Protein AF-A0A848Y1J9-F1 (afdb_monomer_lite)

Structure (mmCIF, N/CA/C/O backbone):
data_AF-A0A848Y1J9-F1
#
_entry.id   AF-A0A848Y1J9-F1
#
loop_
_atom_site.group_PDB
_atom_site.id
_atom_site.type_symbol
_atom_site.label_atom_id
_atom_site.label_alt_id
_atom_site.label_comp_id
_atom_site.label_asym_id
_atom_site.label_entity_id
_atom_site.label_seq_id
_atom_site.pdbx_PDB_ins_code
_atom_site.Cartn_x
_atom_site.Cartn_y
_atom_site.Cartn_z
_atom_site.occupancy
_atom_site.B_iso_or_equiv
_atom_site.auth_seq_id
_atom_site.auth_comp_id
_atom_site.auth_asym_id
_atom_site.auth_atom_id
_atom_site.pdbx_PDB_model_num
ATOM 1 N N . MET A 1 1 ? -50.740 -18.362 1.707 1.00 39.47 1 MET A N 1
ATOM 2 C CA . MET A 1 1 ? -49.437 -19.025 1.501 1.00 39.47 1 MET A CA 1
ATOM 3 C C . MET A 1 1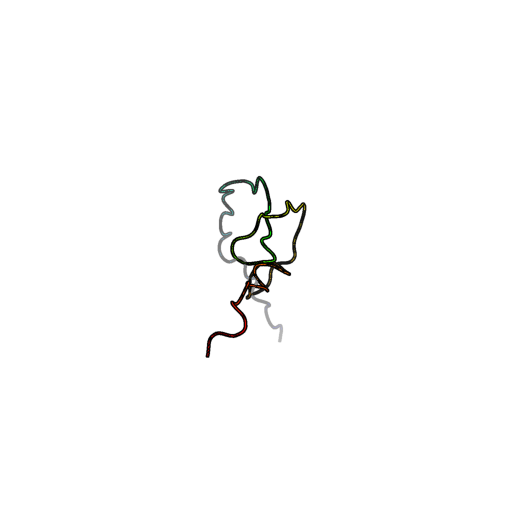 ? -48.399 -17.913 1.446 1.00 39.47 1 MET A C 1
ATOM 5 O O . MET A 1 1 ? -48.059 -17.431 0.377 1.00 39.47 1 MET A O 1
ATOM 9 N N . ALA A 1 2 ? -48.066 -17.370 2.616 1.00 38.72 2 ALA A N 1
ATOM 10 C CA . ALA A 1 2 ? -47.075 -16.313 2.757 1.00 38.72 2 ALA A CA 1
ATOM 11 C C . ALA A 1 2 ? -45.737 -17.007 3.012 1.00 38.72 2 ALA A C 1
ATOM 13 O O . ALA A 1 2 ? -45.651 -17.825 3.925 1.00 38.72 2 ALA A O 1
ATOM 14 N N . LEU A 1 3 ? -44.743 -16.751 2.165 1.00 45.88 3 LEU A N 1
ATOM 15 C CA . LEU A 1 3 ? -43.370 -17.142 2.448 1.00 45.88 3 LEU A CA 1
ATOM 16 C C . LEU A 1 3 ? -42.825 -16.094 3.413 1.00 45.88 3 LEU A C 1
ATOM 18 O O . LEU A 1 3 ? -42.608 -14.944 3.034 1.00 45.88 3 LEU A O 1
ATOM 22 N N . GLU A 1 4 ? -42.699 -16.484 4.675 1.00 44.88 4 GLU A N 1
ATOM 23 C CA . GLU A 1 4 ? -42.014 -15.703 5.692 1.00 44.88 4 GLU A CA 1
ATOM 24 C C . GLU A 1 4 ? -40.559 -15.530 5.246 1.00 44.88 4 GLU A C 1
ATOM 26 O O . GLU A 1 4 ? -39.791 -16.488 5.158 1.00 44.88 4 GLU A O 1
ATOM 31 N N . HIS A 1 5 ? -40.196 -14.298 4.893 1.00 47.78 5 HIS A N 1
ATOM 32 C CA . HIS A 1 5 ? -38.801 -13.900 4.794 1.00 47.78 5 HIS A CA 1
ATOM 33 C C . HIS A 1 5 ? -38.256 -13.882 6.219 1.00 47.78 5 HIS A C 1
ATOM 35 O O . HIS A 1 5 ? -38.446 -12.905 6.944 1.00 47.78 5 HIS A O 1
ATOM 41 N N . ASP A 1 6 ? -37.633 -14.991 6.614 1.00 48.88 6 ASP A N 1
ATOM 42 C CA . ASP A 1 6 ? -36.875 -15.111 7.852 1.00 48.88 6 ASP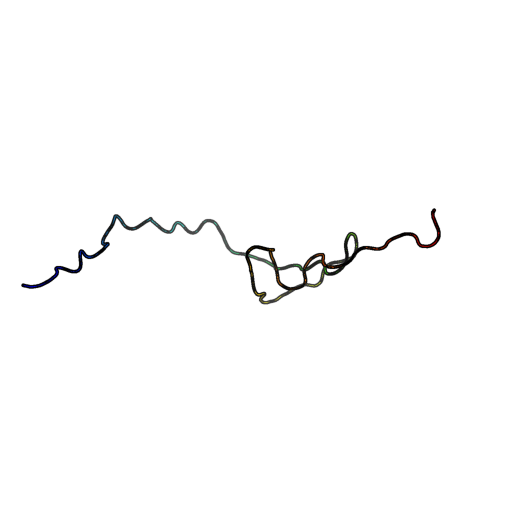 A CA 1
ATOM 43 C C . ASP A 1 6 ? -35.812 -14.007 7.876 1.00 48.88 6 ASP A C 1
ATOM 45 O O . ASP A 1 6 ? -34.830 -13.997 7.127 1.00 48.88 6 ASP A O 1
ATOM 49 N N . SER A 1 7 ? -36.096 -12.987 8.678 1.00 47.62 7 SER A N 1
ATOM 50 C CA . SER A 1 7 ? -35.215 -11.868 8.926 1.00 47.62 7 SER A CA 1
ATOM 51 C C . SER A 1 7 ? -33.958 -12.405 9.591 1.00 47.62 7 SER A C 1
ATOM 53 O O . SER A 1 7 ? -33.994 -12.795 10.757 1.00 47.62 7 SER A O 1
ATOM 55 N N . LEU A 1 8 ? -32.835 -12.368 8.874 1.00 59.16 8 LEU A N 1
ATOM 56 C CA . LEU A 1 8 ? -31.498 -12.564 9.431 1.00 59.16 8 LEU A CA 1
ATOM 57 C C . LEU A 1 8 ? -31.164 -11.420 10.404 1.00 59.16 8 LEU A C 1
ATOM 59 O O . LEU A 1 8 ? -30.310 -10.578 10.151 1.00 59.16 8 LEU A O 1
ATOM 63 N N . GLN A 1 9 ? -31.830 -11.392 11.553 1.00 58.62 9 GLN A N 1
ATOM 64 C CA . GLN A 1 9 ? -31.403 -10.687 12.757 1.00 58.62 9 GLN A CA 1
ATOM 65 C C . GLN A 1 9 ? -30.569 -11.668 13.588 1.00 58.62 9 GLN A C 1
ATOM 67 O O . GLN A 1 9 ? -30.820 -11.943 14.759 1.00 58.62 9 GLN A O 1
ATOM 72 N N . GLY A 1 10 ? -29.559 -12.249 12.939 1.00 50.09 10 GLY A N 1
ATOM 73 C CA . GLY A 1 10 ? -28.553 -13.068 13.591 1.00 50.09 10 GLY A CA 1
ATOM 74 C C . GLY A 1 10 ? -27.558 -12.154 14.288 1.00 50.09 10 GLY A C 1
ATOM 75 O O . GLY A 1 10 ? -26.737 -11.546 13.616 1.00 50.09 10 GLY A O 1
ATOM 76 N N . ARG A 1 11 ? -27.677 -12.044 15.620 1.00 56.53 11 ARG A N 1
ATOM 77 C CA . ARG A 1 11 ? -26.643 -11.616 16.587 1.00 56.53 11 ARG A CA 1
ATOM 78 C C . ARG A 1 11 ? -25.641 -10.617 16.004 1.00 56.53 11 ARG A C 1
ATOM 80 O O . ARG A 1 11 ? -24.633 -11.035 15.444 1.00 56.53 11 ARG A O 1
ATOM 87 N N . GLY A 1 12 ? -25.919 -9.321 16.165 1.00 53.25 12 GLY A N 1
ATOM 88 C CA . GLY A 1 12 ? -25.038 -8.246 15.713 1.00 53.25 12 GLY A CA 1
ATOM 89 C C . GLY A 1 12 ? -23.586 -8.569 16.044 1.00 53.25 12 GLY A C 1
ATOM 90 O O . GLY A 1 12 ? -23.198 -8.581 17.212 1.00 53.25 12 GLY A O 1
ATOM 91 N N . ALA A 1 13 ? -22.800 -8.892 15.017 1.00 64.50 13 ALA A N 1
ATOM 92 C CA . ALA A 1 13 ? -21.363 -8.944 15.157 1.00 64.50 13 ALA A CA 1
ATOM 93 C C . ALA A 1 13 ? -20.973 -7.553 15.645 1.00 64.50 13 ALA A C 1
ATOM 95 O O . ALA A 1 13 ? -21.176 -6.568 14.932 1.00 64.50 13 ALA A O 1
ATOM 96 N N . HIS A 1 14 ? -20.520 -7.455 16.893 1.00 71.94 14 HIS A N 1
ATOM 97 C CA . HIS A 1 14 ? -19.978 -6.212 17.404 1.00 71.94 14 HIS A CA 1
ATOM 98 C C . HIS A 1 14 ? -18.815 -5.846 16.483 1.00 71.94 14 HIS A C 1
ATOM 100 O O . HIS A 1 14 ? -17.767 -6.489 16.518 1.00 71.94 14 HIS A O 1
ATOM 106 N N . HIS A 1 15 ? -19.028 -4.859 15.613 1.00 78.69 15 HIS A N 1
ATOM 107 C CA . HIS A 1 15 ? -17.954 -4.264 14.839 1.00 78.69 15 HIS A CA 1
ATOM 108 C C . HIS A 1 15 ? -17.128 -3.461 15.835 1.00 78.69 15 HIS A C 1
ATOM 110 O O . HIS A 1 15 ? -17.490 -2.353 16.225 1.00 78.69 15 HIS A O 1
ATOM 116 N N . VAL A 1 16 ? -16.071 -4.089 16.335 1.00 92.50 16 VAL A N 1
ATOM 117 C CA . VAL A 1 16 ? -15.089 -3.421 17.176 1.00 92.50 16 VAL A CA 1
ATOM 118 C C . VAL A 1 16 ? -14.121 -2.722 16.235 1.00 92.50 16 VAL A C 1
ATOM 120 O O . VAL A 1 16 ? -13.501 -3.367 15.391 1.00 92.50 16 VAL A O 1
ATOM 123 N N . GLU A 1 17 ? -14.005 -1.402 16.359 1.00 93.94 17 GLU A N 1
ATOM 124 C CA . GLU A 1 17 ? -12.952 -0.663 15.671 1.00 93.94 17 GLU A CA 1
ATOM 125 C C . GLU A 1 17 ? -11.595 -1.111 16.226 1.00 93.94 17 GLU A C 1
ATOM 127 O O . GLU A 1 17 ? -11.327 -0.993 17.421 1.00 93.94 17 GLU A O 1
ATOM 132 N N . VAL A 1 18 ? -10.743 -1.653 15.356 1.00 95.69 18 VAL A N 1
ATOM 133 C CA . VAL A 1 18 ? -9.402 -2.145 15.723 1.00 95.69 18 VAL A CA 1
ATOM 134 C C . VAL A 1 18 ? -8.285 -1.184 15.317 1.00 95.69 18 VAL A C 1
ATOM 136 O O . VAL A 1 18 ? -7.116 -1.433 15.605 1.00 95.69 18 VAL A O 1
ATOM 139 N N . GLY A 1 19 ? -8.633 -0.088 14.643 1.00 96.06 19 GLY A N 1
ATOM 140 C CA . GLY A 1 19 ? -7.698 0.941 14.216 1.00 96.06 19 GLY A CA 1
ATOM 141 C C . GLY A 1 19 ? -8.115 1.631 12.923 1.00 96.06 19 GLY A C 1
ATOM 142 O O . GLY A 1 19 ? -9.129 1.306 12.306 1.00 96.06 19 GLY A O 1
ATOM 143 N N . ARG A 1 20 ? -7.274 2.579 12.500 1.00 96.38 20 ARG A N 1
ATOM 144 C CA . ARG A 1 20 ? -7.452 3.385 11.291 1.00 96.38 20 ARG A CA 1
ATOM 145 C C . ARG A 1 20 ? -6.274 3.185 10.345 1.00 96.38 20 ARG A C 1
ATOM 147 O O . ARG A 1 20 ? -5.121 3.255 10.766 1.00 96.38 20 ARG A O 1
ATOM 154 N N . VAL A 1 21 ? -6.560 2.991 9.058 1.00 96.06 21 VAL A N 1
ATOM 155 C CA . VAL A 1 21 ? -5.532 3.002 8.007 1.00 96.06 21 VAL A CA 1
ATOM 156 C C . VAL A 1 21 ? -4.941 4.409 7.921 1.00 96.06 21 VAL A C 1
ATOM 158 O O . VAL A 1 21 ? -5.663 5.374 7.674 1.00 96.06 21 VAL A O 1
ATOM 161 N N . VAL A 1 22 ? -3.634 4.529 8.164 1.00 97.94 22 VAL A N 1
ATOM 162 C CA . VAL A 1 22 ? -2.935 5.828 8.200 1.00 97.94 22 VAL A CA 1
ATOM 163 C C . VAL A 1 22 ? -2.308 6.219 6.864 1.00 97.94 22 VAL A C 1
ATOM 165 O O . VAL A 1 22 ? -2.052 7.395 6.640 1.00 97.94 22 VAL A O 1
ATOM 168 N N . ALA A 1 23 ? -2.049 5.246 5.990 1.00 97.88 23 ALA A N 1
ATOM 169 C CA . ALA A 1 23 ? -1.499 5.458 4.658 1.00 97.88 23 ALA A CA 1
ATOM 170 C C . ALA A 1 23 ? -1.732 4.221 3.782 1.00 97.88 23 ALA A C 1
ATOM 172 O O . ALA A 1 23 ? -1.791 3.098 4.291 1.00 97.88 23 ALA A O 1
ATOM 173 N N . LEU A 1 24 ? -1.797 4.432 2.470 1.00 98.00 24 LEU A N 1
ATOM 174 C CA . LEU A 1 24 ? -1.808 3.381 1.459 1.00 98.00 24 LEU A CA 1
ATOM 175 C C . LEU A 1 24 ? -0.574 3.532 0.575 1.00 98.00 24 LEU A C 1
ATOM 177 O O . LEU A 1 24 ? -0.221 4.640 0.179 1.00 98.00 24 LEU A O 1
ATOM 181 N N . TRP A 1 25 ? 0.065 2.409 0.257 1.00 97.69 25 TRP A N 1
ATOM 182 C CA . TRP A 1 25 ? 1.269 2.37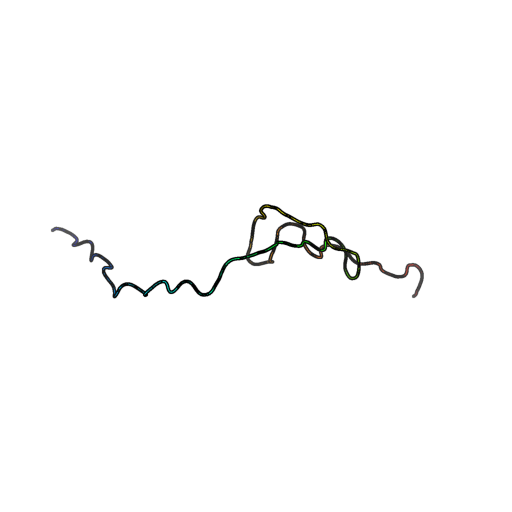7 -0.566 1.00 97.69 25 TRP A CA 1
ATOM 183 C C . TRP A 1 25 ? 1.135 1.300 -1.630 1.00 97.69 25 TRP A C 1
ATOM 185 O O . TRP A 1 25 ? 0.850 0.146 -1.307 1.00 97.69 25 TRP A O 1
ATOM 195 N N . ARG A 1 26 ? 1.376 1.667 -2.888 1.00 97.62 26 ARG A N 1
ATOM 196 C CA . ARG A 1 26 ? 1.422 0.725 -4.010 1.00 97.62 26 ARG A CA 1
ATOM 197 C C . ARG A 1 26 ? 2.846 0.605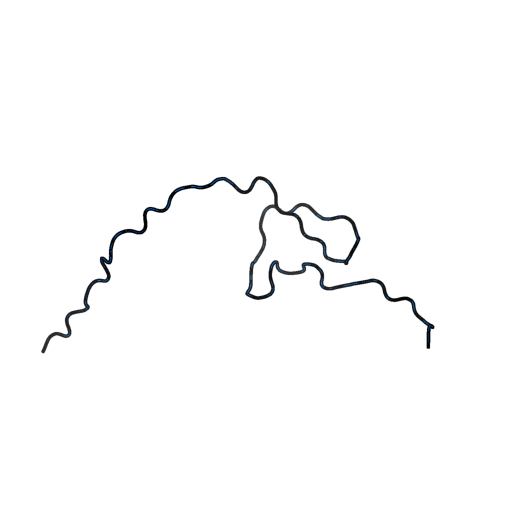 -4.534 1.00 97.62 26 ARG A C 1
ATOM 199 O O . ARG A 1 26 ? 3.570 1.591 -4.626 1.00 97.62 26 ARG A O 1
ATOM 206 N N . TYR A 1 27 ? 3.238 -0.614 -4.888 1.00 97.50 27 TYR A N 1
ATOM 207 C CA . TYR A 1 27 ? 4.545 -0.982 -5.422 1.00 97.50 27 TYR A CA 1
ATOM 208 C C . TYR A 1 27 ? 4.367 -1.585 -6.823 1.00 97.50 27 TYR A C 1
ATOM 210 O O . TYR A 1 27 ? 4.367 -2.810 -6.964 1.00 97.50 27 TYR A O 1
ATOM 218 N N . PRO A 1 28 ? 4.221 -0.774 -7.887 1.00 96.56 28 PRO A N 1
ATOM 219 C CA . PRO A 1 28 ? 3.908 -1.286 -9.226 1.00 96.56 28 PRO A CA 1
ATOM 220 C C . PRO A 1 28 ? 4.960 -2.258 -9.779 1.00 96.56 28 PRO A C 1
ATOM 222 O O . PRO A 1 28 ? 4.633 -3.197 -10.511 1.00 96.56 28 PRO A O 1
ATOM 225 N N . VAL A 1 29 ? 6.226 -2.050 -9.397 1.00 96.75 29 VAL A N 1
ATOM 226 C CA . VAL A 1 29 ? 7.372 -2.878 -9.783 1.00 96.75 29 VAL A CA 1
ATOM 227 C C . VAL A 1 29 ? 8.022 -3.469 -8.536 1.00 96.75 29 VAL A C 1
ATOM 229 O O . VAL A 1 29 ? 8.326 -2.770 -7.566 1.00 96.75 29 VAL A O 1
ATOM 232 N N . LYS A 1 30 ? 8.278 -4.775 -8.570 1.00 95.81 30 LYS A N 1
ATOM 233 C CA . LYS A 1 30 ? 8.979 -5.504 -7.517 1.00 95.81 30 LYS A CA 1
ATOM 234 C C . LYS A 1 30 ? 10.306 -4.822 -7.174 1.00 95.81 30 LYS A C 1
ATOM 236 O O . LYS A 1 30 ? 11.118 -4.540 -8.051 1.00 95.81 30 LYS A O 1
ATOM 241 N N . SER A 1 31 ? 10.551 -4.669 -5.871 1.00 94.62 31 SER A N 1
ATOM 242 C CA . SER A 1 31 ? 11.803 -4.137 -5.317 1.00 94.62 31 SER A CA 1
ATOM 243 C C . SER A 1 31 ? 12.110 -2.677 -5.705 1.00 94.62 31 SER A C 1
ATOM 245 O O . SER A 1 31 ? 13.251 -2.251 -5.556 1.00 94.62 31 SER A O 1
ATOM 247 N N . MET A 1 32 ? 11.111 -1.909 -6.160 1.00 95.44 32 MET A N 1
ATOM 248 C CA . MET A 1 32 ? 11.206 -0.457 -6.365 1.00 95.44 32 MET A CA 1
ATOM 249 C C . MET A 1 32 ? 10.473 0.326 -5.265 1.00 95.44 32 MET A C 1
ATOM 251 O O . MET A 1 32 ? 9.782 -0.259 -4.430 1.00 95.44 32 MET A O 1
ATOM 255 N N . GLY A 1 33 ? 10.656 1.650 -5.246 1.00 95.94 33 GLY A N 1
ATOM 256 C CA . GLY A 1 33 ? 9.961 2.548 -4.321 1.00 95.94 33 GLY A CA 1
ATOM 257 C C . GLY A 1 33 ? 8.444 2.544 -4.527 1.00 95.94 33 GLY A C 1
ATOM 258 O O . GLY A 1 33 ? 7.967 2.314 -5.639 1.00 95.94 33 GLY A O 1
ATOM 259 N N . ALA A 1 34 ? 7.704 2.789 -3.446 1.00 97.00 34 ALA A N 1
ATOM 260 C CA . ALA A 1 34 ? 6.251 2.891 -3.492 1.00 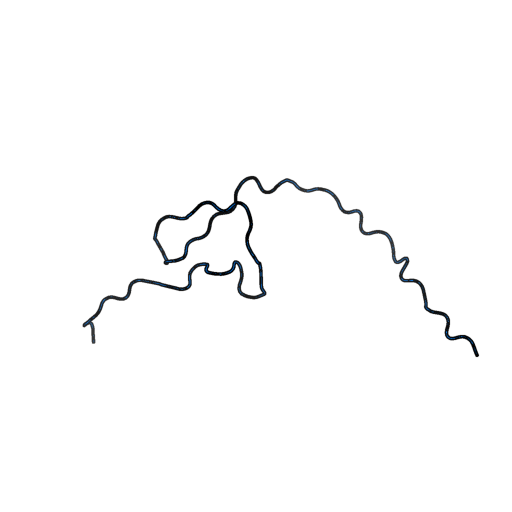97.00 34 ALA A CA 1
ATOM 261 C C . ALA A 1 34 ? 5.765 4.295 -3.850 1.00 97.00 34 ALA A C 1
ATOM 263 O O . ALA A 1 34 ? 6.449 5.290 -3.614 1.00 97.00 34 ALA A O 1
ATOM 264 N N . GLU A 1 35 ? 4.532 4.346 -4.338 1.00 97.25 35 GLU A N 1
ATOM 265 C CA . GLU A 1 35 ? 3.724 5.557 -4.423 1.00 97.25 35 GLU A CA 1
ATOM 266 C C . GLU A 1 35 ? 2.685 5.575 -3.294 1.00 97.25 35 GLU A C 1
ATOM 268 O O . GLU A 1 35 ? 2.113 4.537 -2.950 1.00 97.25 35 GLU A O 1
ATOM 273 N N . SER A 1 36 ? 2.463 6.753 -2.708 1.00 98.19 36 SER A N 1
ATOM 274 C CA . SER A 1 36 ? 1.386 6.967 -1.739 1.00 98.19 36 SER A CA 1
ATOM 275 C C . SER A 1 36 ? 0.057 7.075 -2.474 1.00 98.19 36 SER A C 1
ATOM 277 O O . SER A 1 36 ? -0.013 7.728 -3.513 1.00 98.19 36 SER A O 1
ATOM 279 N N . LEU A 1 37 ? -0.997 6.494 -1.909 1.00 98.19 37 LEU A N 1
ATOM 280 C CA . LEU A 1 37 ? -2.355 6.564 -2.443 1.00 98.19 37 LEU A CA 1
ATOM 281 C C . LEU A 1 37 ? -3.326 7.135 -1.405 1.00 98.19 37 LEU A C 1
ATOM 283 O O . LEU A 1 37 ? -3.160 6.918 -0.204 1.00 98.19 37 LEU A O 1
ATOM 287 N N . GLU A 1 38 ? -4.351 7.839 -1.881 1.00 97.94 38 GLU A N 1
ATOM 288 C CA . GLU A 1 38 ? -5.489 8.278 -1.059 1.00 97.94 38 GLU A CA 1
ATOM 289 C C . GLU A 1 38 ? -6.583 7.204 -1.007 1.00 97.94 38 GLU A C 1
ATOM 291 O O . GLU A 1 38 ? -7.177 6.960 0.040 1.00 97.94 38 GLU A O 1
ATOM 296 N N . GLU A 1 39 ? -6.786 6.506 -2.124 1.00 97.50 39 GLU A N 1
ATOM 297 C CA . GLU A 1 39 ? -7.751 5.424 -2.285 1.00 97.50 39 GLU A CA 1
ATOM 298 C C . GLU A 1 39 ? -7.242 4.390 -3.297 1.00 97.50 39 GLU A C 1
ATOM 300 O O . GLU A 1 39 ? -6.330 4.659 -4.086 1.00 97.50 39 GLU A O 1
ATOM 305 N N . VAL A 1 40 ? -7.803 3.180 -3.255 1.00 97.25 40 VAL A N 1
ATOM 306 C CA . VAL A 1 40 ? -7.452 2.105 -4.188 1.00 97.25 40 VAL A CA 1
ATOM 307 C C . VAL A 1 40 ? -8.540 1.036 -4.242 1.00 97.25 40 VAL A C 1
ATOM 309 O O . VAL A 1 40 ? -9.094 0.646 -3.214 1.00 97.25 40 VAL A O 1
ATOM 312 N N . ASP A 1 41 ? -8.784 0.506 -5.439 1.00 97.94 41 ASP A N 1
ATOM 313 C CA . ASP A 1 41 ? -9.644 -0.659 -5.619 1.00 97.94 41 ASP A CA 1
ATOM 314 C C . ASP A 1 41 ? -8.943 -1.940 -5.161 1.00 97.94 41 ASP A C 1
ATOM 316 O O . ASP A 1 41 ? -7.786 -2.211 -5.510 1.00 97.94 41 ASP A O 1
ATOM 320 N N . ILE A 1 42 ? -9.672 -2.765 -4.411 1.00 96.69 42 ILE A N 1
ATOM 321 C CA . ILE A 1 42 ? -9.196 -4.055 -3.915 1.00 96.69 42 ILE A CA 1
ATOM 322 C C . ILE A 1 42 ? -9.992 -5.168 -4.581 1.00 96.69 42 ILE A C 1
ATOM 324 O O . ILE A 1 42 ? -11.221 -5.162 -4.602 1.00 96.69 42 ILE A O 1
ATOM 328 N N . SER A 1 43 ? -9.273 -6.157 -5.100 1.00 94.75 43 SER A N 1
ATOM 329 C CA . SER A 1 43 ? -9.846 -7.393 -5.627 1.00 94.75 43 SER A CA 1
ATOM 330 C C . SER A 1 43 ? -9.263 -8.602 -4.900 1.00 94.75 43 SER A C 1
ATOM 332 O O . SER A 1 43 ? -8.366 -8.472 -4.066 1.00 94.75 43 SER A O 1
ATOM 334 N N . TRP A 1 44 ? -9.710 -9.801 -5.275 1.00 96.06 44 TRP A N 1
ATOM 335 C CA . TRP A 1 44 ? -9.115 -11.054 -4.798 1.00 96.06 44 TRP A CA 1
ATOM 336 C C . TRP A 1 44 ? -7.587 -11.118 -4.990 1.00 96.06 44 TRP A C 1
ATOM 338 O O . TRP A 1 44 ? -6.883 -11.738 -4.199 1.00 96.06 44 TRP A O 1
ATOM 348 N N . HIS A 1 45 ? -7.056 -10.446 -6.015 1.00 92.19 45 HIS A N 1
ATOM 349 C CA . HIS A 1 45 ? -5.622 -10.419 -6.316 1.00 92.19 45 HIS A CA 1
ATOM 350 C C . HIS A 1 45 ? -4.846 -9.314 -5.579 1.00 92.19 45 HIS A C 1
ATOM 352 O O . HIS A 1 45 ? -3.649 -9.159 -5.814 1.00 92.19 45 HIS A O 1
ATOM 358 N N . GLY A 1 46 ? -5.504 -8.554 -4.700 1.00 94.75 46 GLY A N 1
ATOM 359 C CA . GLY A 1 46 ? -4.923 -7.424 -3.980 1.00 94.75 46 GLY A CA 1
ATOM 360 C C . GLY A 1 46 ? -5.264 -6.073 -4.606 1.00 94.75 46 GLY A C 1
ATOM 361 O O . GLY A 1 46 ? -6.285 -5.927 -5.289 1.00 94.75 46 GLY A O 1
ATOM 362 N N . LEU A 1 47 ? -4.412 -5.081 -4.331 1.00 96.44 47 LEU A N 1
ATOM 363 C CA . LEU A 1 47 ? -4.581 -3.705 -4.796 1.00 96.44 47 LEU A CA 1
ATOM 364 C C . LEU A 1 47 ? -4.452 -3.623 -6.320 1.00 96.44 47 LEU A C 1
ATOM 366 O O . LEU A 1 47 ? -3.517 -4.174 -6.912 1.00 96.44 47 LEU A O 1
ATOM 370 N N . ALA A 1 48 ? -5.349 -2.878 -6.959 1.00 96.44 48 ALA A N 1
ATOM 371 C CA . ALA A 1 48 ? -5.261 -2.609 -8.385 1.00 96.44 48 ALA A CA 1
ATOM 372 C C . ALA A 1 48 ? -3.895 -1.988 -8.752 1.00 96.44 48 ALA A C 1
ATOM 374 O O . ALA A 1 48 ? -3.501 -0.931 -8.250 1.00 96.44 48 ALA A O 1
ATOM 375 N N . GLY A 1 49 ? -3.169 -2.666 -9.647 1.00 94.81 49 GLY A N 1
ATOM 376 C CA . GLY A 1 49 ? -1.862 -2.232 -10.149 1.00 94.81 49 GLY A CA 1
ATOM 377 C C . GLY A 1 49 ? -0.655 -2.585 -9.271 1.00 94.81 49 GLY A C 1
ATOM 378 O O . GLY A 1 49 ? 0.466 -2.275 -9.669 1.00 94.81 49 GLY A O 1
ATOM 379 N N . ASP A 1 50 ? -0.831 -3.243 -8.122 1.00 97.19 50 ASP A N 1
ATOM 380 C CA . ASP A 1 50 ? 0.301 -3.615 -7.264 1.00 97.19 50 ASP A CA 1
ATOM 381 C C . ASP A 1 50 ? 1.105 -4.799 -7.827 1.00 97.19 50 ASP A C 1
ATOM 383 O O . ASP A 1 50 ? 0.549 -5.769 -8.348 1.00 97.19 50 ASP A O 1
ATOM 387 N N . ARG A 1 51 ? 2.437 -4.684 -7.741 1.00 94.81 51 ARG A N 1
ATOM 388 C CA . ARG A 1 51 ? 3.460 -5.697 -8.067 1.00 94.81 51 ARG A CA 1
ATOM 389 C C . ARG A 1 51 ? 3.243 -6.454 -9.376 1.00 94.81 51 ARG A C 1
ATOM 391 O O . ARG A 1 51 ? 3.527 -7.646 -9.478 1.00 94.81 51 ARG A O 1
ATOM 398 N N . ARG A 1 52 ? 2.780 -5.755 -10.410 1.00 93.75 52 ARG A N 1
ATOM 399 C CA . ARG A 1 52 ? 2.520 -6.341 -11.734 1.00 93.75 52 ARG A CA 1
ATOM 400 C C . ARG A 1 52 ? 3.791 -6.607 -12.535 1.00 93.75 52 ARG A C 1
ATOM 402 O O . ARG A 1 52 ? 3.744 -7.370 -13.495 1.00 93.75 52 ARG A O 1
ATOM 409 N N . TRP A 1 53 ? 4.903 -5.991 -12.142 1.00 94.81 53 TRP A N 1
ATOM 410 C CA . TRP A 1 53 ? 6.153 -6.012 -12.892 1.00 94.81 53 TRP A CA 1
ATOM 411 C C . TRP A 1 53 ? 7.343 -6.401 -12.024 1.00 94.81 53 TRP A C 1
ATOM 413 O O . TRP A 1 53 ? 7.361 -6.184 -10.812 1.00 94.81 53 TRP A O 1
ATOM 423 N N . ALA A 1 54 ? 8.380 -6.925 -12.666 1.00 95.50 54 ALA A N 1
ATOM 424 C CA . ALA A 1 54 ? 9.684 -7.160 -12.070 1.00 95.50 54 ALA A CA 1
ATOM 425 C C . ALA A 1 54 ? 10.766 -7.019 -13.143 1.00 95.50 54 ALA A C 1
ATOM 427 O O . ALA A 1 54 ? 10.523 -7.308 -14.315 1.00 95.50 54 ALA A O 1
ATOM 428 N N . PHE A 1 55 ? 11.970 -6.616 -12.737 1.00 92.69 55 PHE A N 1
ATOM 429 C CA . PHE A 1 55 ? 13.125 -6.696 -13.621 1.00 92.69 55 PHE A CA 1
ATOM 430 C C . PHE A 1 55 ? 13.569 -8.146 -13.777 1.00 92.69 55 PHE A C 1
ATOM 432 O O . PHE A 1 55 ? 13.762 -8.863 -12.793 1.00 92.69 55 PHE A O 1
ATOM 439 N N . ILE A 1 56 ? 13.776 -8.540 -15.027 1.00 90.88 56 ILE A N 1
ATOM 440 C CA . ILE A 1 56 ? 14.465 -9.770 -15.399 1.00 90.88 56 ILE A CA 1
ATOM 441 C C . ILE A 1 56 ? 15.804 -9.391 -16.024 1.00 90.88 56 ILE A C 1
ATOM 443 O O . ILE A 1 56 ? 15.913 -8.371 -16.709 1.00 90.88 56 ILE A O 1
ATOM 447 N N . ARG A 1 57 ? 16.840 -10.198 -15.793 1.00 89.38 57 ARG A N 1
ATOM 448 C CA . ARG A 1 57 ? 18.080 -10.060 -16.558 1.00 89.38 57 ARG A CA 1
ATOM 449 C C . ARG A 1 57 ? 17.829 -10.651 -17.943 1.00 89.38 57 ARG A C 1
ATOM 451 O O . ARG A 1 57 ? 17.539 -11.836 -18.050 1.00 89.38 57 ARG A O 1
ATOM 458 N N . GLY A 1 58 ? 17.932 -9.834 -18.986 1.00 90.75 58 GLY A N 1
ATOM 459 C CA . GLY A 1 58 ? 17.919 -10.329 -20.362 1.00 90.75 58 GLY A CA 1
ATOM 460 C C . GLY A 1 58 ? 19.227 -11.046 -20.709 1.00 90.75 58 GLY A C 1
ATOM 461 O O . GLY A 1 58 ? 20.278 -10.696 -20.173 1.00 90.75 58 GLY A O 1
ATOM 462 N N . GLY A 1 59 ? 19.167 -12.027 -21.613 1.00 79.44 59 GLY A N 1
ATOM 463 C CA . GLY A 1 59 ? 20.360 -12.657 -22.198 1.00 79.44 59 GLY A CA 1
ATOM 464 C C . GLY A 1 59 ? 21.126 -13.620 -21.286 1.00 79.44 59 GLY A C 1
ATOM 465 O O . GLY A 1 59 ? 22.297 -13.881 -21.535 1.00 79.44 59 GLY A O 1
ATOM 466 N N . VAL A 1 60 ? 20.493 -14.127 -20.229 1.00 68.31 60 VAL A N 1
ATOM 467 C CA . VAL A 1 60 ? 20.931 -15.353 -19.547 1.00 68.31 60 VAL A CA 1
ATOM 468 C C . VAL A 1 60 ? 20.119 -16.501 -20.137 1.00 68.31 60 VAL A C 1
ATOM 470 O O . VAL A 1 60 ? 18.897 -16.502 -19.987 1.00 68.31 60 VAL A O 1
ATOM 473 N N . G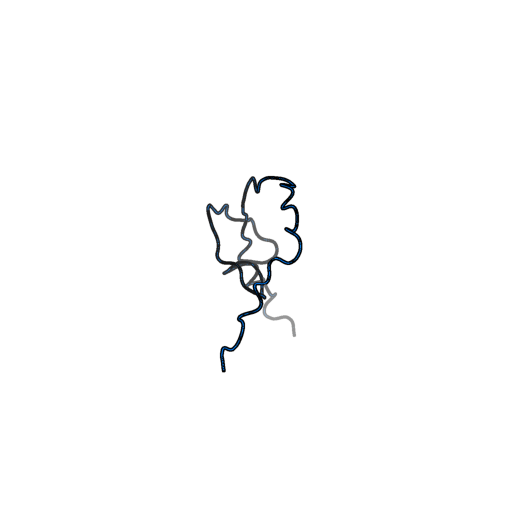LU A 1 61 ? 20.794 -17.392 -20.869 1.00 63.78 61 GLU A N 1
ATOM 474 C CA . GLU A 1 61 ? 20.255 -18.706 -21.258 1.00 63.78 61 GLU A CA 1
ATOM 475 C C . GLU A 1 61 ? 20.038 -19.596 -20.027 1.00 63.78 61 GLU A C 1
ATOM 477 O O . GLU A 1 61 ? 20.865 -19.519 -19.084 1.00 63.78 61 GLU A O 1
#

Foldseek 3Di:
DDDPPPPPPPDPPPPDDPDDDPWDWAALEPPDGTDTDPDFDQDPVGTVNHHPYYDDDPDDD

Radius of gyration: 21.84 Å; chains: 1; bounding box: 70×27×40 Å

Secondary structure (DSSP, 8-state):
-----------------------EEE-SBTTSPPEEES---EETTEETTTT-B----TT--

pLDDT: mean 84.15, std 19.13, range [38.72, 98.19]

Sequence (61 aa):
MALEHDSLQGRGAHHVEVGRVVALWRYPVKSMGAESLEEVDISWHGLAGDRRWAFIRGGVE